Protein AF-A0A6G4AM73-F1 (afdb_monomer_lite)

Foldseek 3Di:
DPDDDCDLLQVLLLQFDAPDKDFLVVSCVSSVHDSVVSVVSQVQCVVQVQWDWDDDDRPIIIHGHDNHDGDPPPPPPPPPD

Sequence (81 aa):
MPPPFTTATDRTLMLLPFDKWISIDAVARRAKIDKDTALSVMRAGRRRGVLRTRGKGTAQQVMRVHPGPRRTIRRSAEPER

Organism: NCBI:txid114699

pLDDT: mean 81.61, std 16.13, range [41.0, 95.31]

Structure (mmCIF, N/CA/C/O backbone):
data_AF-A0A6G4AM73-F1
#
_entry.id   AF-A0A6G4AM73-F1
#
loop_
_atom_site.group_PDB
_atom_site.id
_atom_site.type_symbol
_atom_site.label_atom_id
_atom_site.label_alt_id
_atom_site.label_comp_id
_atom_site.label_asym_id
_atom_site.label_entity_id
_atom_site.label_seq_id
_atom_site.pdbx_PDB_ins_code
_atom_site.Cartn_x
_atom_site.Cartn_y
_atom_site.Cartn_z
_atom_site.occupancy
_atom_site.B_iso_or_equiv
_atom_site.auth_seq_id
_atom_site.auth_comp_id
_atom_site.auth_asym_id
_atom_site.auth_atom_id
_atom_site.pdbx_PDB_model_num
ATOM 1 N N . MET A 1 1 ? 17.495 -9.763 -18.445 1.00 43.53 1 MET A N 1
ATOM 2 C CA . MET A 1 1 ? 17.620 -8.397 -17.885 1.00 43.53 1 MET A CA 1
ATOM 3 C C . MET A 1 1 ? 16.311 -8.017 -17.205 1.00 43.53 1 MET A C 1
ATOM 5 O O . MET A 1 1 ? 15.292 -8.075 -17.885 1.00 43.53 1 MET A O 1
ATOM 9 N N . PRO A 1 2 ? 16.277 -7.658 -15.909 1.00 44.50 2 PRO A N 1
ATOM 10 C CA . PRO A 1 2 ? 15.092 -7.008 -15.354 1.00 44.50 2 PRO A CA 1
ATOM 11 C C . PRO A 1 2 ? 14.904 -5.648 -16.058 1.00 44.50 2 PRO A C 1
ATOM 13 O O . PRO A 1 2 ? 15.904 -5.002 -16.380 1.00 44.50 2 PRO A O 1
ATOM 16 N N . PRO A 1 3 ? 13.667 -5.219 -16.359 1.00 49.19 3 PRO A N 1
ATOM 17 C CA . PRO A 1 3 ? 13.436 -4.021 -17.159 1.00 49.19 3 PRO A CA 1
ATOM 18 C C . PRO A 1 3 ? 14.031 -2.769 -16.479 1.00 49.19 3 PRO A C 1
ATOM 20 O O . PRO A 1 3 ? 13.910 -2.625 -15.260 1.00 49.19 3 PRO A O 1
ATOM 23 N N . PRO A 1 4 ? 14.637 -1.842 -17.246 1.00 55.34 4 PRO A N 1
ATOM 24 C CA . PRO A 1 4 ? 15.601 -0.848 -16.752 1.00 55.34 4 PRO A CA 1
ATOM 25 C C . PRO A 1 4 ? 15.054 0.271 -15.845 1.00 55.34 4 PRO A C 1
ATOM 27 O O . PRO A 1 4 ? 15.804 1.166 -15.472 1.00 55.34 4 PRO A O 1
ATOM 30 N N . PHE A 1 5 ? 13.778 0.266 -15.443 1.00 52.59 5 PHE A N 1
ATOM 31 C CA . PHE A 1 5 ? 13.194 1.412 -14.732 1.00 52.59 5 PHE A CA 1
ATOM 32 C C . PHE A 1 5 ? 12.195 1.029 -13.633 1.00 52.59 5 PHE A C 1
ATOM 34 O O . PHE A 1 5 ? 11.005 1.341 -13.718 1.00 52.59 5 PHE A O 1
ATOM 41 N N . THR A 1 6 ? 12.673 0.405 -12.558 1.00 66.19 6 THR A N 1
ATOM 42 C CA . THR A 1 6 ? 11.885 0.211 -11.330 1.00 66.19 6 THR A CA 1
ATOM 43 C C . THR A 1 6 ? 11.954 1.489 -10.491 1.00 66.19 6 THR A C 1
ATOM 45 O O . THR A 1 6 ? 12.931 1.705 -9.771 1.00 66.19 6 THR A O 1
ATOM 48 N N . THR A 1 7 ? 10.942 2.361 -10.592 1.00 81.56 7 THR A N 1
ATOM 49 C CA . THR A 1 7 ? 10.853 3.559 -9.730 1.00 81.56 7 THR A CA 1
ATOM 50 C C . THR A 1 7 ? 10.797 3.151 -8.255 1.00 81.56 7 THR A C 1
ATOM 52 O O . THR A 1 7 ? 10.436 2.014 -7.945 1.00 81.56 7 THR A O 1
ATOM 55 N N . ALA A 1 8 ? 11.093 4.066 -7.324 1.00 83.62 8 ALA A N 1
ATOM 56 C CA . ALA A 1 8 ? 10.905 3.799 -5.893 1.00 83.62 8 ALA A CA 1
ATOM 57 C C . ALA A 1 8 ? 9.474 3.304 -5.596 1.00 83.62 8 ALA A C 1
ATOM 59 O O . ALA A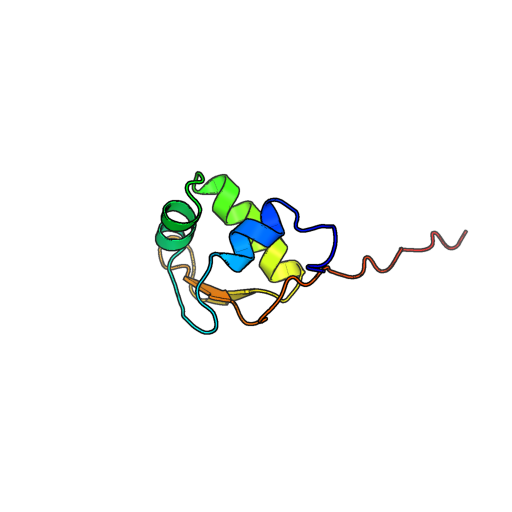 1 8 ? 9.291 2.334 -4.869 1.00 83.62 8 ALA A O 1
ATOM 60 N N . THR A 1 9 ? 8.466 3.878 -6.266 1.00 87.06 9 THR A N 1
ATOM 61 C CA . THR A 1 9 ? 7.074 3.409 -6.214 1.00 87.06 9 THR A CA 1
ATOM 62 C C . THR A 1 9 ? 6.928 1.965 -6.687 1.00 87.06 9 THR A C 1
ATOM 64 O O . THR A 1 9 ? 6.277 1.173 -6.013 1.00 87.06 9 THR A O 1
ATOM 67 N N . ASP A 1 10 ? 7.525 1.602 -7.824 1.00 86.62 10 ASP A N 1
ATOM 68 C CA . ASP A 1 10 ? 7.432 0.238 -8.353 1.00 86.62 10 ASP A CA 1
ATOM 69 C C . ASP A 1 10 ? 8.099 -0.761 -7.402 1.00 86.62 10 ASP A C 1
ATOM 71 O O . ASP A 1 10 ? 7.510 -1.797 -7.107 1.00 86.62 10 ASP A O 1
ATOM 75 N N . ARG A 1 11 ? 9.269 -0.421 -6.841 1.00 87.19 11 ARG A N 1
ATOM 76 C CA . ARG A 1 11 ? 9.948 -1.252 -5.834 1.00 87.19 11 ARG A CA 1
ATOM 77 C C . ARG A 1 11 ? 9.050 -1.468 -4.619 1.00 87.19 11 ARG A C 1
ATOM 79 O O . ARG A 1 11 ? 8.819 -2.610 -4.234 1.00 87.19 11 ARG A O 1
ATOM 86 N N . THR A 1 12 ? 8.465 -0.400 -4.083 1.00 88.88 12 THR A N 1
ATOM 87 C CA . THR A 1 12 ? 7.554 -0.477 -2.935 1.00 88.88 12 THR A CA 1
ATOM 88 C C . THR A 1 12 ? 6.316 -1.325 -3.225 1.00 88.88 12 THR A C 1
ATOM 90 O O . THR A 1 12 ? 5.944 -2.166 -2.410 1.00 88.88 12 THR A O 1
ATOM 93 N N . LEU A 1 13 ? 5.690 -1.165 -4.394 1.00 89.19 13 LEU A N 1
ATOM 94 C CA . LEU A 1 13 ? 4.545 -1.989 -4.797 1.00 89.19 13 LEU A CA 1
ATOM 95 C C . LEU A 1 13 ? 4.933 -3.467 -4.940 1.00 89.19 13 LEU A C 1
ATOM 97 O O . LEU A 1 13 ? 4.145 -4.347 -4.588 1.00 89.19 13 LEU A O 1
ATOM 101 N N . MET A 1 14 ? 6.145 -3.750 -5.424 1.00 90.69 14 MET A N 1
ATOM 102 C CA . MET A 1 14 ? 6.647 -5.116 -5.579 1.00 90.69 14 MET A CA 1
ATOM 103 C C . MET A 1 14 ? 7.036 -5.782 -4.247 1.00 90.69 14 MET A C 1
ATOM 105 O O . MET A 1 14 ? 7.071 -7.010 -4.179 1.00 90.69 14 MET A O 1
ATOM 109 N N . LEU A 1 15 ? 7.230 -5.014 -3.169 1.00 90.31 15 LEU A N 1
ATOM 110 C CA . LEU A 1 15 ? 7.384 -5.558 -1.814 1.00 90.31 15 LEU A CA 1
ATOM 111 C C . LEU A 1 15 ? 6.063 -6.046 -1.214 1.00 90.31 15 LEU A C 1
ATOM 113 O O . LEU A 1 15 ? 6.078 -6.782 -0.228 1.00 90.31 15 LEU A O 1
ATOM 117 N N . LEU A 1 16 ? 4.911 -5.644 -1.753 1.00 90.44 16 LEU A N 1
ATOM 118 C CA . LEU A 1 16 ? 3.614 -6.060 -1.216 1.00 90.44 16 LEU A CA 1
ATOM 119 C C . LEU A 1 16 ? 3.288 -7.496 -1.643 1.00 90.44 16 LEU A C 1
ATOM 121 O O . LEU A 1 16 ? 3.618 -7.878 -2.766 1.00 90.44 16 LEU A O 1
ATOM 125 N N . PRO A 1 17 ? 2.649 -8.301 -0.777 1.00 91.44 17 PRO A N 1
ATOM 126 C CA . PRO A 1 17 ? 2.262 -9.655 -1.141 1.00 91.44 17 PRO A CA 1
ATOM 127 C C . PRO A 1 17 ? 1.244 -9.627 -2.288 1.00 91.44 17 PRO A C 1
ATOM 129 O O . PRO A 1 17 ? 0.319 -8.810 -2.302 1.00 91.44 17 PRO A O 1
ATOM 132 N N . PHE A 1 18 ? 1.442 -10.519 -3.257 1.00 92.38 18 PHE A N 1
ATOM 133 C CA . PHE A 1 18 ? 0.502 -10.725 -4.351 1.00 92.38 18 PHE A CA 1
ATOM 134 C C . PHE A 1 18 ? -0.756 -11.427 -3.833 1.00 92.38 18 PHE A C 1
ATOM 136 O O . PHE A 1 18 ? -0.649 -12.334 -3.013 1.00 92.38 18 PHE A O 1
ATOM 143 N N . ASP A 1 19 ? -1.920 -10.958 -4.281 1.00 92.81 19 ASP A N 1
ATOM 144 C CA . ASP A 1 19 ? -3.246 -11.519 -3.984 1.00 92.81 19 ASP A CA 1
ATOM 145 C C . ASP A 1 19 ? -3.581 -11.693 -2.488 1.00 92.81 19 ASP A C 1
ATOM 147 O O . ASP A 1 19 ? -4.405 -12.509 -2.085 1.00 92.81 19 ASP A O 1
ATOM 151 N N . LYS A 1 20 ? -2.943 -10.889 -1.627 1.00 94.31 20 LYS A N 1
ATOM 152 C CA . LYS A 1 20 ? -3.219 -10.856 -0.188 1.00 94.31 20 LYS A CA 1
ATOM 153 C C . LYS A 1 20 ? -3.607 -9.457 0.266 1.00 94.31 20 LYS A C 1
ATOM 155 O O . LYS A 1 20 ? -2.889 -8.487 0.015 1.00 94.31 20 LYS A O 1
ATOM 160 N N . TRP A 1 21 ? -4.723 -9.365 0.985 1.00 94.62 21 TRP A N 1
ATOM 161 C CA . TRP A 1 21 ? -5.148 -8.133 1.643 1.00 94.62 21 TRP A CA 1
ATOM 162 C C . TRP A 1 21 ? -4.258 -7.827 2.849 1.00 94.62 21 TRP A C 1
ATOM 164 O O . TRP A 1 21 ? -4.102 -8.657 3.743 1.00 94.62 21 TRP A O 1
ATOM 174 N N . ILE A 1 22 ? -3.707 -6.618 2.889 1.00 93.94 22 ILE A N 1
ATOM 175 C CA . ILE A 1 22 ? -2.916 -6.098 4.008 1.00 93.94 22 ILE A CA 1
ATOM 176 C C . ILE A 1 22 ? -3.373 -4.684 4.370 1.00 93.94 22 ILE A C 1
ATOM 178 O O . ILE A 1 22 ? -3.877 -3.953 3.518 1.00 93.94 22 ILE A O 1
ATOM 182 N N . SER A 1 23 ? -3.213 -4.285 5.632 1.00 92.69 23 SER A N 1
ATOM 183 C CA . SER A 1 23 ? -3.519 -2.918 6.068 1.00 92.69 23 SER A CA 1
ATOM 184 C C . SER A 1 23 ? -2.476 -1.917 5.570 1.00 92.69 23 SER A C 1
ATOM 186 O O . SER A 1 23 ? -1.340 -2.279 5.256 1.00 92.69 23 SER A O 1
ATOM 188 N N . ILE A 1 24 ? -2.839 -0.635 5.552 1.00 88.38 24 ILE A N 1
ATOM 189 C CA . ILE A 1 24 ? -1.902 0.458 5.237 1.00 88.38 24 ILE A CA 1
ATOM 190 C C . ILE A 1 24 ? -0.703 0.448 6.188 1.00 88.38 24 ILE A C 1
ATOM 192 O O . ILE A 1 24 ? 0.433 0.613 5.756 1.00 88.38 24 ILE A O 1
ATOM 196 N N . ASP A 1 25 ? -0.925 0.177 7.472 1.00 90.00 25 ASP A N 1
ATOM 197 C CA . ASP A 1 25 ? 0.168 0.139 8.445 1.00 90.00 25 ASP A CA 1
ATOM 198 C C . ASP A 1 25 ? 1.120 -1.044 8.183 1.00 90.00 25 ASP A C 1
ATOM 200 O O . ASP A 1 25 ? 2.322 -0.963 8.434 1.00 90.00 25 ASP A O 1
ATOM 204 N N . ALA A 1 26 ? 0.620 -2.153 7.625 1.00 91.31 26 ALA A N 1
ATOM 205 C CA . ALA A 1 26 ? 1.473 -3.243 7.156 1.00 91.31 26 ALA A CA 1
ATOM 206 C C . ALA A 1 26 ? 2.278 -2.850 5.904 1.00 91.31 26 ALA A C 1
ATOM 208 O O . ALA A 1 26 ? 3.442 -3.233 5.800 1.00 91.31 26 ALA A O 1
ATOM 209 N N . VAL A 1 27 ? 1.701 -2.057 4.991 1.00 89.94 27 VAL A N 1
ATOM 210 C CA . VAL A 1 27 ? 2.418 -1.495 3.830 1.00 89.94 27 VAL A CA 1
ATOM 211 C C . VAL A 1 27 ? 3.577 -0.618 4.295 1.00 89.94 27 VAL A C 1
ATOM 213 O O . VAL A 1 27 ? 4.712 -0.864 3.895 1.00 89.94 27 VAL A O 1
ATOM 216 N N . ALA A 1 28 ? 3.299 0.360 5.162 1.00 91.31 28 ALA A N 1
ATOM 217 C CA . ALA A 1 28 ? 4.290 1.301 5.681 1.00 91.31 28 ALA A CA 1
ATOM 218 C C . ALA A 1 28 ? 5.456 0.571 6.368 1.00 91.31 28 ALA A C 1
ATOM 220 O O . ALA A 1 28 ? 6.616 0.780 6.015 1.00 91.31 28 ALA A O 1
ATOM 221 N N . ARG A 1 29 ? 5.150 -0.388 7.258 1.00 91.62 29 ARG A N 1
ATOM 222 C CA . ARG A 1 29 ? 6.169 -1.210 7.935 1.00 91.62 29 ARG A CA 1
ATOM 223 C C . ARG A 1 29 ? 7.009 -2.036 6.965 1.00 91.62 29 ARG A C 1
ATOM 225 O O . ARG A 1 29 ? 8.227 -2.085 7.101 1.00 91.62 29 ARG A O 1
ATOM 232 N N . ARG A 1 30 ? 6.381 -2.681 5.977 1.00 90.38 30 ARG A N 1
ATOM 233 C CA . ARG A 1 30 ? 7.087 -3.561 5.031 1.00 90.38 30 ARG A CA 1
ATOM 234 C C . ARG A 1 30 ? 7.975 -2.780 4.067 1.00 90.38 30 ARG A C 1
ATOM 236 O O . ARG A 1 30 ? 9.042 -3.255 3.696 1.00 90.38 30 ARG A O 1
ATOM 243 N N . ALA A 1 31 ? 7.532 -1.589 3.685 1.00 87.38 31 ALA A N 1
ATOM 244 C CA . ALA A 1 31 ? 8.264 -0.687 2.812 1.00 87.38 31 ALA A CA 1
ATOM 245 C C . ALA A 1 31 ? 9.249 0.229 3.556 1.00 87.38 31 ALA A C 1
ATOM 247 O O . ALA A 1 31 ? 10.033 0.903 2.897 1.00 87.38 31 ALA A O 1
ATOM 248 N N . LYS A 1 32 ? 9.227 0.237 4.898 1.00 90.50 32 LYS A N 1
ATOM 249 C CA . LYS A 1 32 ? 10.025 1.130 5.756 1.00 90.50 32 LYS A CA 1
ATOM 250 C C . LYS A 1 32 ? 9.869 2.608 5.370 1.00 90.50 32 LYS A C 1
ATOM 252 O O . LYS A 1 32 ? 10.846 3.344 5.295 1.00 90.50 32 LYS A O 1
ATOM 257 N N . ILE A 1 33 ? 8.632 3.017 5.104 1.00 91.06 33 ILE A N 1
ATOM 258 C CA . ILE A 1 33 ? 8.258 4.396 4.765 1.00 91.06 33 ILE A CA 1
ATOM 259 C C . ILE A 1 33 ? 7.201 4.897 5.740 1.00 91.06 33 ILE A C 1
ATOM 261 O O . ILE A 1 33 ? 6.491 4.103 6.362 1.00 91.06 33 ILE A O 1
ATOM 265 N N . ASP A 1 34 ? 7.075 6.213 5.845 1.00 91.56 34 ASP A N 1
ATOM 266 C CA . ASP A 1 34 ? 5.998 6.837 6.597 1.00 91.56 34 ASP A CA 1
ATOM 267 C C . ASP A 1 34 ? 4.625 6.568 5.951 1.00 91.56 34 ASP A C 1
ATOM 269 O O . ASP A 1 34 ? 4.490 6.152 4.790 1.00 91.56 34 ASP A O 1
ATOM 273 N N . LYS A 1 35 ? 3.575 6.792 6.740 1.00 87.31 35 LYS A N 1
ATOM 274 C CA . LYS A 1 35 ? 2.195 6.490 6.355 1.00 87.31 35 LYS A CA 1
ATOM 275 C C . LYS A 1 35 ? 1.703 7.360 5.194 1.00 87.31 35 LYS A C 1
ATOM 277 O O . LYS A 1 35 ? 0.957 6.858 4.351 1.00 87.31 35 LYS A O 1
ATOM 282 N N . ASP A 1 36 ? 2.145 8.609 5.099 1.00 89.88 36 ASP A N 1
ATOM 283 C CA . ASP A 1 36 ? 1.721 9.539 4.048 1.00 89.88 36 ASP A CA 1
ATOM 284 C C . ASP A 1 36 ? 2.372 9.199 2.701 1.00 89.88 36 ASP A C 1
ATOM 286 O O . ASP A 1 36 ? 1.711 9.183 1.650 1.00 89.88 36 ASP A O 1
ATOM 290 N N . THR A 1 37 ? 3.642 8.794 2.723 1.00 89.38 37 THR A N 1
ATOM 291 C CA . THR A 1 37 ? 4.336 8.225 1.565 1.00 89.38 37 THR A CA 1
ATOM 292 C C . THR A 1 37 ? 3.696 6.903 1.146 1.00 89.38 37 THR A C 1
ATOM 294 O O . THR A 1 37 ? 3.454 6.690 -0.048 1.00 89.38 37 THR A O 1
ATOM 297 N N . ALA A 1 38 ? 3.331 6.031 2.095 1.00 90.12 38 ALA A N 1
ATOM 298 C CA . ALA A 1 38 ? 2.617 4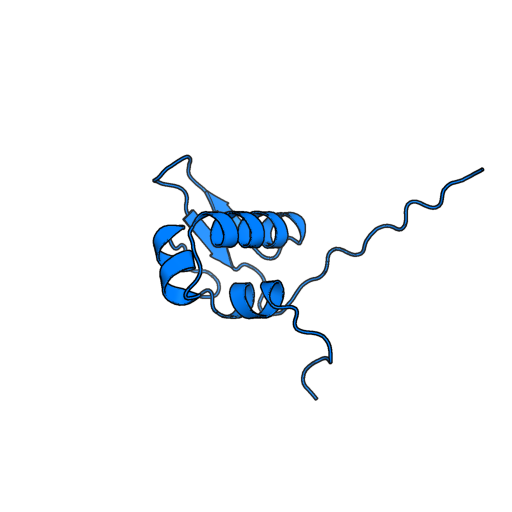.788 1.795 1.00 90.12 38 ALA A CA 1
ATOM 299 C C . ALA A 1 38 ? 1.269 5.054 1.105 1.00 90.12 38 ALA A C 1
ATOM 301 O O . ALA A 1 38 ? 0.957 4.426 0.089 1.00 90.12 38 ALA A O 1
ATOM 302 N N . LEU A 1 39 ? 0.500 6.034 1.588 1.00 90.62 39 LEU A N 1
ATOM 303 C CA . LEU A 1 39 ? -0.747 6.476 0.959 1.00 90.62 39 LEU A CA 1
ATOM 304 C C . LEU A 1 39 ? -0.522 6.993 -0.467 1.00 90.62 39 LEU A C 1
ATOM 306 O O . LEU A 1 39 ? -1.276 6.647 -1.382 1.00 90.62 39 LEU A O 1
ATOM 310 N N . SER A 1 40 ? 0.527 7.784 -0.685 1.00 90.62 40 SER A N 1
ATOM 311 C CA . SER A 1 40 ? 0.880 8.316 -2.006 1.00 90.62 40 SER A CA 1
ATOM 312 C C . SER A 1 40 ? 1.249 7.205 -2.994 1.00 90.62 40 SER A C 1
ATOM 314 O O . SER A 1 40 ? 0.728 7.166 -4.117 1.00 90.62 40 SER A O 1
ATOM 316 N N . VAL A 1 41 ? 2.061 6.238 -2.556 1.00 90.38 41 VAL A N 1
ATOM 317 C CA . VAL A 1 41 ? 2.407 5.036 -3.330 1.00 90.38 41 VAL A CA 1
ATOM 318 C C . VAL A 1 41 ? 1.164 4.203 -3.639 1.00 90.38 41 VAL A C 1
ATOM 320 O O . VAL A 1 41 ? 0.977 3.772 -4.778 1.00 90.38 41 VAL A O 1
ATOM 323 N N . MET A 1 42 ? 0.266 4.026 -2.669 1.00 89.50 42 MET A N 1
ATOM 324 C CA . MET A 1 42 ? -0.983 3.294 -2.869 1.00 89.50 42 MET A CA 1
ATOM 325 C C . MET A 1 42 ? -1.898 3.969 -3.889 1.00 89.50 42 MET A C 1
ATOM 327 O O . MET A 1 42 ? -2.442 3.300 -4.769 1.00 89.50 42 MET A O 1
ATOM 331 N N . ARG A 1 43 ? -2.047 5.297 -3.823 1.00 90.44 43 ARG A N 1
ATOM 332 C CA . ARG A 1 43 ? -2.812 6.070 -4.814 1.00 90.44 43 ARG A CA 1
ATOM 333 C C . ARG A 1 43 ? -2.216 5.918 -6.211 1.00 90.44 43 ARG A C 1
ATOM 335 O O . ARG A 1 43 ? -2.965 5.788 -7.178 1.00 90.44 43 ARG A O 1
ATOM 342 N N . ALA A 1 44 ? -0.888 5.922 -6.336 1.00 89.88 44 ALA A N 1
ATOM 343 C CA . ALA A 1 44 ? -0.215 5.668 -7.608 1.00 89.88 44 ALA A CA 1
ATOM 344 C C . ALA A 1 44 ? -0.468 4.234 -8.106 1.00 89.88 44 ALA A C 1
ATOM 346 O O . ALA A 1 44 ? -0.887 4.053 -9.248 1.00 89.88 44 ALA A O 1
ATOM 347 N N . GLY A 1 45 ? -0.300 3.225 -7.248 1.00 90.56 45 GLY A N 1
ATOM 348 C CA . GLY A 1 45 ? -0.556 1.822 -7.580 1.00 90.56 45 GLY A CA 1
ATOM 349 C C . GLY A 1 45 ? -2.009 1.549 -7.977 1.00 90.56 45 GLY A C 1
ATOM 350 O O . GLY A 1 45 ? -2.253 0.828 -8.943 1.00 90.56 45 GLY A O 1
ATOM 351 N N . ARG A 1 46 ? -2.980 2.177 -7.302 1.00 91.00 46 ARG A N 1
ATOM 352 C CA . ARG A 1 46 ? -4.407 2.091 -7.648 1.00 91.00 46 ARG A CA 1
ATOM 353 C C . ARG A 1 46 ? -4.699 2.740 -9.000 1.00 91.00 46 ARG A C 1
ATOM 355 O O . ARG A 1 46 ? -5.340 2.112 -9.833 1.00 91.00 46 ARG A O 1
ATOM 362 N N . ARG A 1 47 ? -4.186 3.952 -9.254 1.00 89.56 47 ARG A N 1
ATOM 363 C CA . ARG A 1 47 ? -4.322 4.630 -10.563 1.00 89.56 47 ARG A CA 1
ATOM 364 C C . ARG A 1 47 ? -3.725 3.812 -11.711 1.00 89.56 47 ARG A C 1
ATOM 366 O O . ARG A 1 47 ? -4.254 3.830 -12.812 1.00 89.56 47 ARG A O 1
ATOM 373 N N . ARG A 1 48 ? -2.653 3.066 -11.436 1.00 87.75 48 ARG A N 1
ATOM 374 C CA . ARG A 1 48 ? -1.987 2.159 -12.385 1.00 87.75 48 ARG A CA 1
ATOM 375 C C . ARG A 1 48 ? -2.683 0.801 -12.546 1.00 87.75 48 ARG A C 1
ATOM 377 O O . ARG A 1 48 ? -2.259 0.001 -13.375 1.00 8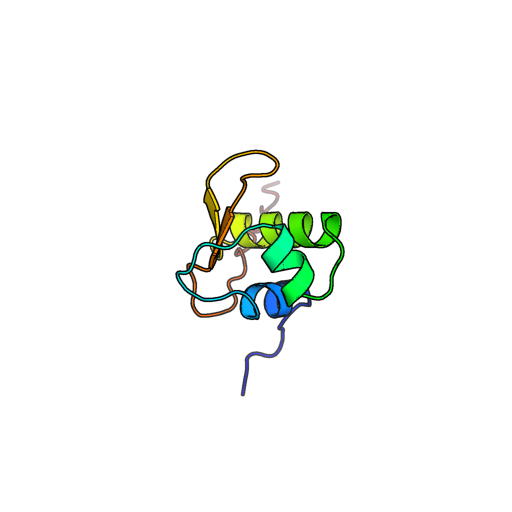7.75 48 ARG A O 1
ATOM 384 N N . GLY A 1 49 ? -3.713 0.509 -11.750 1.00 89.94 49 GLY A N 1
ATOM 385 C CA . GLY A 1 49 ? -4.380 -0.795 -11.730 1.00 89.94 49 GLY A CA 1
ATOM 386 C C . GLY A 1 49 ? -3.513 -1.935 -11.180 1.00 89.94 49 GLY A C 1
ATOM 387 O O . GLY A 1 49 ? -3.785 -3.092 -11.475 1.00 89.94 49 GLY A O 1
ATOM 388 N N . VAL A 1 50 ? -2.460 -1.622 -10.415 1.00 91.25 50 VAL A N 1
ATOM 389 C CA . VAL A 1 50 ? -1.590 -2.604 -9.733 1.00 91.25 50 VAL A CA 1
ATOM 390 C C . VAL A 1 50 ? -2.188 -3.037 -8.397 1.00 91.25 50 VAL A C 1
ATOM 392 O O . VAL A 1 50 ? -1.959 -4.159 -7.945 1.00 91.25 50 VAL A O 1
ATOM 395 N N . LEU A 1 51 ? -2.948 -2.146 -7.756 1.00 93.00 51 LEU A N 1
ATOM 396 C CA . LEU A 1 51 ? -3.559 -2.377 -6.452 1.00 93.00 51 LEU A CA 1
ATOM 397 C C . LEU A 1 51 ? -5.082 -2.323 -6.522 1.00 93.00 51 LEU A C 1
ATOM 399 O O . LEU A 1 51 ? -5.650 -1.447 -7.178 1.00 93.00 51 LEU A O 1
ATOM 403 N N . ARG A 1 52 ? -5.731 -3.175 -5.730 1.00 92.88 52 ARG A N 1
ATOM 404 C CA . ARG A 1 52 ? -7.104 -2.967 -5.265 1.00 92.88 52 ARG A CA 1
ATOM 405 C C . ARG A 1 52 ? -7.088 -2.461 -3.829 1.00 92.88 52 ARG A C 1
ATOM 407 O O . ARG A 1 52 ? -6.205 -2.803 -3.048 1.00 92.88 52 ARG A O 1
ATOM 414 N N . THR A 1 53 ? -8.073 -1.639 -3.493 1.00 92.38 53 THR A N 1
ATOM 415 C CA . THR A 1 53 ? -8.301 -1.107 -2.144 1.00 92.38 53 THR A CA 1
ATOM 416 C C . THR A 1 53 ? -9.689 -1.514 -1.677 1.00 92.38 53 THR A C 1
ATOM 418 O O . THR A 1 53 ? -10.623 -1.459 -2.477 1.00 92.38 53 THR A O 1
ATOM 421 N N . ARG A 1 54 ? -9.848 -1.829 -0.393 1.00 93.06 54 ARG A N 1
ATOM 422 C CA . ARG A 1 54 ? -11.157 -2.001 0.256 1.00 93.06 54 ARG A CA 1
ATOM 423 C C . ARG A 1 54 ? -11.164 -1.354 1.640 1.00 93.06 54 ARG A C 1
ATOM 425 O O . ARG A 1 54 ? -10.101 -1.049 2.178 1.00 93.06 54 ARG A O 1
ATOM 432 N N . GLY A 1 55 ? -12.353 -1.175 2.211 1.00 90.44 55 GLY A N 1
ATOM 433 C CA . GLY A 1 55 ? -12.528 -0.488 3.492 1.00 90.44 55 GLY A CA 1
ATOM 434 C C . GLY A 1 55 ? -12.351 1.030 3.387 1.00 90.44 55 GLY A C 1
ATOM 435 O O . GLY A 1 55 ? -12.160 1.578 2.299 1.00 90.44 55 GLY A O 1
ATOM 436 N N . LYS A 1 56 ? -12.440 1.714 4.531 1.00 84.44 56 LYS A N 1
ATOM 437 C CA . LYS A 1 56 ? -12.296 3.171 4.662 1.00 84.44 56 LYS A CA 1
ATOM 438 C C . LYS A 1 56 ? -11.498 3.509 5.924 1.00 84.44 56 LYS A C 1
ATOM 440 O O . LYS A 1 56 ? -11.479 2.723 6.869 1.00 84.44 56 LYS A O 1
ATOM 445 N N . GLY A 1 57 ? -10.862 4.681 5.933 1.00 84.25 57 GLY A N 1
ATOM 446 C CA . GLY A 1 57 ? -10.138 5.200 7.095 1.00 84.25 57 GLY A CA 1
ATOM 447 C C . GLY A 1 57 ? -9.045 4.251 7.594 1.00 84.25 57 GLY A C 1
ATOM 448 O O . GLY A 1 57 ? -8.262 3.718 6.810 1.00 84.25 57 GLY A O 1
ATOM 449 N N . THR A 1 58 ? -9.012 4.020 8.904 1.00 79.81 58 THR A N 1
ATOM 450 C CA . THR A 1 58 ? -8.039 3.142 9.576 1.00 79.81 58 THR A CA 1
ATOM 451 C C . THR A 1 58 ? -8.188 1.667 9.198 1.00 79.81 58 THR A C 1
ATOM 453 O O . THR A 1 58 ? -7.204 0.934 9.201 1.00 79.81 58 THR A O 1
ATOM 456 N N . ALA A 1 59 ? -9.386 1.236 8.791 1.00 86.88 59 ALA A N 1
ATOM 457 C CA . ALA A 1 59 ? -9.658 -0.126 8.330 1.00 86.88 59 ALA A CA 1
ATOM 458 C C . ALA A 1 59 ? -9.339 -0.339 6.837 1.00 86.88 59 ALA A C 1
ATOM 460 O O . ALA A 1 59 ? -9.681 -1.377 6.264 1.00 86.88 59 ALA A O 1
ATOM 461 N N . GLN A 1 60 ? -8.723 0.641 6.169 1.00 89.94 60 GLN A N 1
ATOM 462 C CA . GLN A 1 60 ? -8.395 0.524 4.756 1.00 89.94 60 GLN A CA 1
ATOM 463 C C . GLN A 1 60 ? -7.323 -0.552 4.524 1.00 89.94 60 GLN A C 1
ATOM 465 O O . GLN A 1 60 ? -6.282 -0.605 5.183 1.00 89.94 60 GLN A O 1
ATOM 470 N N . GLN A 1 61 ? -7.582 -1.407 3.538 1.00 93.38 61 GLN A N 1
ATOM 471 C CA . GLN A 1 61 ? -6.699 -2.491 3.127 1.00 93.38 61 GLN A CA 1
ATOM 472 C C . GLN A 1 61 ? -6.380 -2.393 1.639 1.00 93.38 61 GLN A C 1
ATOM 474 O O . GLN A 1 61 ? -7.182 -1.894 0.842 1.00 93.38 61 GLN A O 1
ATOM 479 N N . VAL A 1 62 ? -5.217 -2.915 1.262 1.00 93.38 62 VAL A N 1
ATOM 480 C CA . VAL A 1 62 ? -4.767 -3.039 -0.122 1.00 93.38 62 VAL A CA 1
ATOM 481 C C . VAL A 1 62 ? -4.366 -4.453 -0.468 1.00 93.38 62 VAL A C 1
ATOM 483 O O . VAL A 1 62 ? -3.905 -5.206 0.384 1.00 93.38 62 VAL A O 1
ATOM 486 N N . MET A 1 63 ? -4.505 -4.774 -1.747 1.00 95.31 63 MET A N 1
ATOM 487 C CA . MET A 1 63 ? -4.051 -6.023 -2.332 1.00 95.31 63 MET A CA 1
ATOM 488 C C . MET A 1 63 ? -3.373 -5.746 -3.664 1.00 95.31 63 MET A C 1
ATOM 490 O O . MET A 1 63 ? -3.909 -5.009 -4.498 1.00 95.31 63 MET A O 1
ATOM 494 N N . ARG A 1 64 ? -2.196 -6.339 -3.869 1.00 94.25 64 ARG A N 1
ATOM 495 C CA . ARG A 1 64 ? -1.511 -6.296 -5.159 1.00 94.25 64 ARG A CA 1
ATOM 496 C C . ARG A 1 64 ? -2.137 -7.319 -6.095 1.00 94.25 64 ARG A C 1
ATOM 498 O O . ARG A 1 64 ? -2.077 -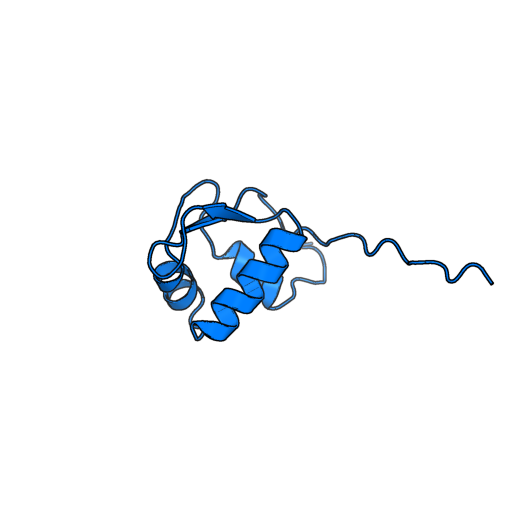8.509 -5.818 1.00 94.25 64 ARG A O 1
ATOM 505 N N . VAL A 1 65 ? -2.709 -6.843 -7.198 1.00 93.62 65 VAL A N 1
ATOM 506 C CA . VAL A 1 65 ? -3.433 -7.665 -8.186 1.00 93.62 65 VAL A CA 1
ATOM 507 C C . VAL A 1 65 ? -2.663 -7.871 -9.485 1.00 93.62 65 VAL A C 1
ATOM 509 O O . VAL A 1 65 ? -3.140 -8.553 -10.382 1.00 93.62 65 VAL A O 1
ATOM 512 N N . HIS A 1 66 ? -1.470 -7.286 -9.603 1.00 88.94 66 HIS A N 1
ATOM 513 C CA . HIS A 1 66 ? -0.611 -7.452 -10.770 1.00 88.94 66 HIS A CA 1
ATOM 514 C C . HIS A 1 66 ? 0.741 -8.068 -10.364 1.00 88.94 66 HIS A C 1
ATOM 516 O O . HIS A 1 66 ? 1.301 -7.658 -9.339 1.00 88.94 66 HIS A O 1
ATOM 522 N N . PRO A 1 67 ? 1.276 -9.045 -11.124 1.00 83.12 67 PRO A N 1
ATOM 523 C CA . PRO A 1 67 ? 2.507 -9.748 -10.752 1.00 83.12 67 PRO A CA 1
ATOM 524 C C . PRO A 1 67 ? 3.768 -8.894 -10.941 1.00 83.12 67 PRO A C 1
ATOM 526 O O . PRO A 1 67 ? 4.738 -9.077 -10.213 1.00 83.12 67 PRO A O 1
ATOM 529 N N . GLY A 1 68 ? 3.738 -7.945 -11.881 1.00 82.38 68 GLY A N 1
ATOM 530 C CA . GLY A 1 68 ? 4.858 -7.054 -12.192 1.00 82.38 68 GLY A CA 1
ATOM 531 C C . GLY A 1 68 ? 4.509 -5.563 -12.136 1.00 82.38 68 GLY A C 1
ATOM 532 O O . GLY A 1 68 ? 3.333 -5.206 -11.976 1.00 82.38 68 GLY A O 1
ATOM 533 N N . PRO A 1 69 ? 5.513 -4.682 -12.297 1.00 79.75 69 PRO A N 1
ATOM 534 C CA . PRO A 1 69 ? 5.302 -3.243 -12.359 1.00 79.75 69 PRO A CA 1
ATOM 535 C C . PRO A 1 69 ? 4.425 -2.895 -13.562 1.00 79.75 69 PRO A C 1
ATOM 537 O O . PRO A 1 69 ? 4.707 -3.287 -14.692 1.00 79.75 69 PRO A O 1
ATOM 540 N N . ARG A 1 70 ? 3.356 -2.135 -13.320 1.00 78.81 70 ARG A N 1
ATOM 541 C CA . ARG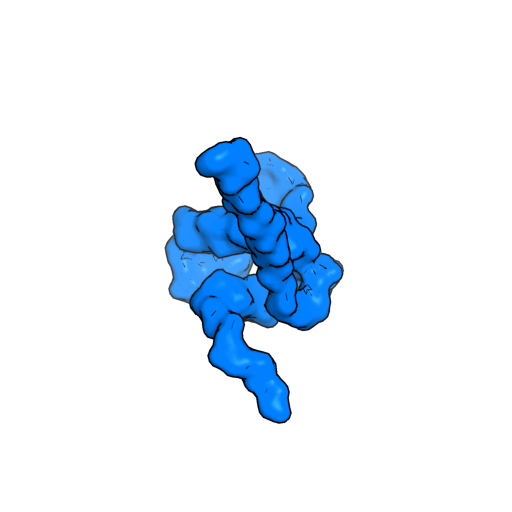 A 1 70 ? 2.494 -1.608 -14.378 1.00 78.81 70 ARG A CA 1
ATOM 542 C C . ARG A 1 70 ? 2.580 -0.098 -14.363 1.00 78.81 70 ARG A C 1
ATOM 544 O O . ARG A 1 70 ? 2.336 0.537 -13.338 1.00 78.81 70 ARG A O 1
ATOM 551 N N . ARG A 1 71 ? 2.913 0.481 -15.508 1.00 69.31 71 ARG A N 1
ATOM 552 C CA . ARG A 1 71 ? 2.790 1.919 -15.723 1.00 69.31 71 ARG A CA 1
ATOM 553 C C . ARG A 1 71 ? 1.415 2.186 -16.306 1.00 69.31 71 ARG A C 1
ATOM 555 O O . ARG A 1 71 ? 0.966 1.475 -17.199 1.00 69.31 71 ARG A O 1
ATOM 562 N N . THR A 1 72 ? 0.747 3.220 -15.809 1.00 63.84 72 THR A N 1
ATOM 563 C CA . THR A 1 72 ? -0.278 3.883 -16.609 1.00 63.84 72 THR A CA 1
ATOM 564 C C . THR A 1 72 ? 0.433 4.370 -17.854 1.00 63.84 72 THR A C 1
ATOM 566 O O . THR A 1 72 ? 1.348 5.188 -17.746 1.00 63.84 72 THR A O 1
ATOM 569 N N . ILE A 1 73 ? 0.029 3.862 -19.015 1.00 58.59 73 ILE A N 1
ATOM 570 C CA . ILE A 1 73 ? 0.252 4.572 -20.265 1.00 58.59 73 ILE A CA 1
ATOM 571 C C . ILE A 1 73 ? -0.386 5.935 -20.002 1.00 58.59 73 ILE A C 1
ATOM 573 O O . ILE A 1 73 ? -1.600 6.021 -19.801 1.00 58.59 73 ILE A O 1
ATOM 577 N N . ARG A 1 74 ? 0.428 6.990 -19.861 1.00 50.66 74 A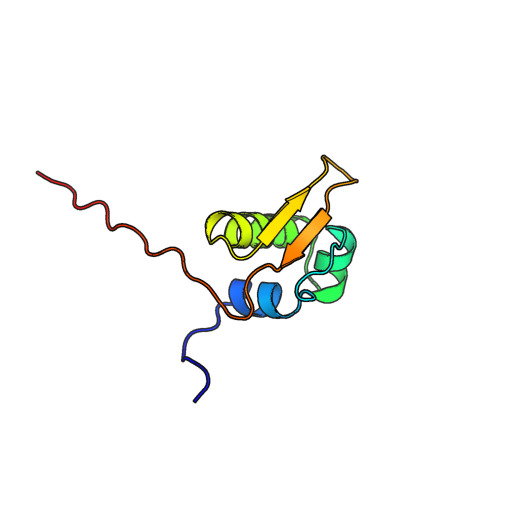RG A N 1
ATOM 578 C CA . ARG A 1 74 ? -0.090 8.337 -20.084 1.00 50.66 74 ARG A CA 1
ATOM 579 C C . ARG A 1 74 ? -0.684 8.212 -21.481 1.00 50.66 74 ARG A C 1
ATOM 581 O O . ARG A 1 74 ? 0.077 8.045 -22.426 1.00 50.66 74 ARG A O 1
ATOM 588 N N . ARG A 1 75 ? -2.015 8.209 -21.615 1.00 47.03 75 ARG A N 1
ATOM 589 C CA . ARG A 1 75 ? -2.579 8.757 -22.841 1.00 47.03 75 ARG A CA 1
ATOM 590 C C . ARG A 1 75 ? -1.992 10.154 -22.855 1.00 47.03 75 ARG A C 1
ATOM 592 O O . ARG A 1 75 ? -2.336 10.960 -21.991 1.00 47.03 75 ARG A O 1
ATOM 599 N N . SER A 1 76 ? -0.957 10.345 -23.665 1.00 44.69 76 SER A N 1
ATOM 600 C CA . SER A 1 76 ? -0.539 11.662 -24.086 1.00 44.69 76 SER A CA 1
ATOM 601 C C . SER A 1 76 ? -1.842 12.309 -24.515 1.00 44.69 76 SER A C 1
ATOM 603 O O . SER A 1 76 ? -2.476 11.848 -25.458 1.00 44.69 76 SER A O 1
ATOM 605 N N . ALA A 1 77 ? -2.338 13.239 -23.709 1.00 45.75 77 ALA A N 1
ATOM 606 C CA . ALA A 1 77 ? -3.256 14.210 -24.239 1.00 45.75 77 ALA A CA 1
ATOM 607 C C . ALA A 1 77 ? -2.402 14.944 -25.271 1.00 45.75 77 ALA A C 1
ATOM 609 O O . ALA A 1 77 ? -1.534 15.731 -24.896 1.00 45.75 77 ALA A O 1
ATOM 610 N N . GLU A 1 78 ? -2.530 14.549 -26.535 1.00 41.00 78 GLU A N 1
ATOM 611 C CA . GLU A 1 78 ? -2.291 15.465 -27.638 1.00 41.00 78 GLU A CA 1
ATOM 612 C C . GLU A 1 78 ? -3.074 16.734 -27.292 1.00 41.00 78 GLU A C 1
ATOM 614 O O . GLU A 1 78 ? -4.287 16.646 -27.070 1.00 41.00 78 GLU A O 1
ATOM 619 N N . PRO A 1 79 ? -2.428 17.903 -27.156 1.00 47.56 79 PRO A N 1
ATOM 620 C CA . PRO A 1 79 ? -3.161 19.124 -27.377 1.00 47.56 79 PRO A CA 1
ATOM 621 C C . PRO A 1 79 ? -3.471 19.129 -28.874 1.00 47.56 79 PRO A C 1
ATOM 623 O O . PRO A 1 79 ? -2.618 19.420 -29.705 1.00 47.56 79 PRO A O 1
ATOM 626 N N . GLU A 1 80 ? -4.683 18.720 -29.219 1.00 54.91 80 GLU A N 1
ATOM 627 C CA . GLU A 1 80 ? -5.261 19.052 -30.509 1.00 54.91 80 GLU A CA 1
ATOM 628 C C . GLU A 1 80 ? -5.564 20.557 -30.459 1.00 54.91 80 GLU A C 1
ATOM 630 O O . GLU A 1 80 ? -6.590 20.958 -29.900 1.00 54.91 80 GLU A O 1
ATOM 635 N N . ARG A 1 81 ? -4.598 21.378 -30.897 1.00 46.53 81 ARG A N 1
ATOM 636 C CA . ARG A 1 81 ? -4.751 22.705 -31.530 1.00 46.53 81 ARG A CA 1
ATOM 637 C C . ARG A 1 81 ? -3.415 23.417 -31.690 1.00 46.53 81 ARG A C 1
ATOM 639 O O . ARG A 1 81 ? -2.709 23.586 -30.672 1.00 46.53 81 ARG A O 1
#

Radius of gyration: 13.86 Å; chains: 1; bounding box: 30×34×41 Å

Secondary structure (DSSP, 8-state):
---S---HHHHHHHTSPBT--EEHHHHHHHHT--HHHHHHHHHHHHHTTSEEEES-GGG-EEEE--SS-------------